Protein AF-T2GEF1-F1 (afdb_monomer)

InterPro domains:
  IPR027379 Cardiolipin synthase N-terminal [PF13396] (30-71)

pLDDT: mean 77.7, std 12.55, range [48.62, 94.12]

Foldseek 3Di:
DDDPVVVVLVPDDPVVNVVVVCLVVVLVVLLVVQVVVLVPDDDPDPVVSVVSSVCSNCVSVVVCVVCCVPVVVVDDDPPPPVPDVDPDVPDPDDD

Solvent-accessible surface area (backbone atoms only — not comparable to full-atom values): 5968 Å² total; per-residue (Å²): 133,92,55,68,68,61,54,57,54,70,72,47,58,69,72,57,48,50,51,52,51,48,65,54,46,53,44,51,51,42,35,50,51,27,52,52,50,58,68,76,48,88,62,99,42,75,65,58,46,51,51,52,41,47,49,33,57,47,53,58,57,58,66,52,50,61,49,54,68,56,46,63,76,68,62,73,77,82,70,95,72,78,71,69,96,74,82,68,92,81,82,84,84,84,136

Secondary structure (DSSP, 8-state):
---HHHHHHHTS-HHHHHHHHHHHHHHHHHHHHHHHHHHHS--SSHHHHHHHHHHHHHHHHHTHHHHHHHHTTT-----S----TT--S-SSS--

Nearest PDB structures (foldseek):
  8b6f-assembly1_AU  TM=5.758E-01  e=6.435E+00  Tetrahymena thermophila SB210

Radius of gyration: 24.83 Å; Cα contacts (8 Å, |Δi|>4): 22; chains: 1; bounding box: 21×43×91 Å

Structure (mmCIF, N/CA/C/O backbone):
data_AF-T2GEF1-F1
#
_entry.id   AF-T2GEF1-F1
#
loop_
_atom_site.group_PDB
_atom_site.id
_atom_site.type_symbol
_atom_site.label_atom_id
_atom_site.label_alt_id
_atom_site.label_comp_id
_atom_site.label_asym_id
_atom_site.label_entity_id
_atom_site.label_seq_id
_atom_site.pdbx_PDB_ins_code
_atom_site.Cartn_x
_atom_site.Cartn_y
_atom_site.Cartn_z
_atom_site.occupancy
_atom_site.B_iso_or_equiv
_atom_site.auth_seq_id
_atom_site.auth_comp_id
_atom_site.auth_asym_id
_atom_site.auth_atom_id
_atom_site.pdbx_PDB_model_num
ATOM 1 N N . MET A 1 1 ? -0.873 -20.280 -19.356 1.00 65.25 1 MET A N 1
ATOM 2 C CA . MET A 1 1 ? -2.001 -19.442 -18.885 1.00 65.25 1 MET A CA 1
ATOM 3 C C . MET A 1 1 ? -1.947 -18.113 -19.617 1.00 65.25 1 MET A C 1
ATOM 5 O O . MET A 1 1 ? -0.945 -17.423 -19.494 1.00 65.25 1 MET A O 1
ATOM 9 N N . ASN A 1 2 ? -2.968 -17.781 -20.409 1.00 78.69 2 ASN A N 1
ATOM 10 C CA . ASN A 1 2 ? -3.059 -16.487 -21.086 1.00 78.69 2 ASN A CA 1
ATOM 11 C C . ASN A 1 2 ? -3.807 -15.507 -20.172 1.00 78.69 2 ASN A C 1
ATOM 13 O O . ASN A 1 2 ? -5.031 -15.565 -20.087 1.00 78.69 2 ASN A O 1
ATOM 17 N N . ILE A 1 3 ? -3.072 -14.678 -19.426 1.00 87.69 3 ILE A N 1
ATOM 18 C CA . ILE A 1 3 ? -3.659 -13.665 -18.541 1.00 87.69 3 ILE A CA 1
ATOM 19 C C . ILE A 1 3 ? -3.530 -12.307 -19.248 1.00 87.69 3 ILE A C 1
ATOM 21 O O . ILE A 1 3 ? -2.429 -11.751 -19.281 1.00 87.69 3 ILE A O 1
ATOM 25 N N . PRO A 1 4 ? -4.621 -11.755 -19.809 1.00 88.44 4 PRO A N 1
ATOM 26 C CA . PRO A 1 4 ? -4.572 -10.553 -20.647 1.00 88.44 4 PRO A CA 1
ATOM 27 C C . PRO A 1 4 ? -4.032 -9.323 -19.903 1.00 88.44 4 PRO A C 1
ATOM 29 O O . PRO A 1 4 ? -3.345 -8.492 -20.490 1.00 88.44 4 PRO A O 1
ATOM 32 N N . LEU A 1 5 ? -4.264 -9.241 -18.589 1.00 83.69 5 LEU A N 1
ATOM 33 C CA . LEU A 1 5 ? -3.764 -8.156 -17.743 1.00 83.69 5 LEU A CA 1
ATOM 34 C C . LEU A 1 5 ? -2.226 -8.129 -17.653 1.00 83.69 5 LEU A C 1
ATOM 36 O O . LEU A 1 5 ? -1.626 -7.057 -17.663 1.00 83.69 5 LEU A O 1
ATOM 40 N N . LEU A 1 6 ? -1.583 -9.303 -17.595 1.00 84.62 6 LEU A N 1
ATOM 41 C CA . LEU A 1 6 ? -0.120 -9.404 -17.533 1.00 84.62 6 LEU A CA 1
ATOM 42 C C . LEU A 1 6 ? 0.520 -9.011 -18.864 1.00 84.62 6 LEU A C 1
ATOM 44 O O . LEU A 1 6 ? 1.557 -8.355 -18.875 1.00 84.62 6 LEU A O 1
ATOM 48 N N . GLN A 1 7 ? -0.124 -9.374 -19.976 1.00 85.94 7 GLN A N 1
ATOM 49 C CA . GLN A 1 7 ? 0.322 -8.987 -21.314 1.00 85.94 7 GLN A CA 1
ATOM 50 C C . GLN A 1 7 ? 0.250 -7.470 -21.486 1.00 85.94 7 GLN A C 1
ATOM 52 O O . GLN A 1 7 ? 1.236 -6.853 -21.871 1.00 85.94 7 GLN A O 1
ATOM 57 N N . TRP A 1 8 ? -0.875 -6.853 -21.110 1.00 85.12 8 TRP A N 1
ATOM 58 C CA . TRP A 1 8 ? -1.010 -5.397 -21.127 1.00 85.12 8 TRP A CA 1
ATOM 59 C C . TRP A 1 8 ? 0.052 -4.707 -20.260 1.00 85.12 8 TRP A C 1
ATOM 61 O O . TRP A 1 8 ? 0.699 -3.770 -20.721 1.00 85.12 8 TRP A O 1
ATOM 71 N N . PHE A 1 9 ? 0.309 -5.200 -19.046 1.00 84.12 9 PHE A N 1
ATOM 72 C CA . PHE A 1 9 ? 1.348 -4.629 -18.186 1.00 84.12 9 PHE A CA 1
ATOM 73 C C . PHE A 1 9 ? 2.748 -4.722 -18.811 1.00 84.12 9 PHE A C 1
ATOM 75 O O . PHE A 1 9 ? 3.500 -3.750 -18.774 1.00 84.12 9 PHE A O 1
ATOM 82 N N . ALA A 1 10 ? 3.073 -5.850 -19.450 1.00 86.69 10 ALA A N 1
ATOM 83 C CA . ALA A 1 10 ? 4.346 -6.046 -20.141 1.00 86.69 10 ALA A CA 1
ATOM 84 C C . ALA A 1 10 ? 4.538 -5.100 -21.342 1.00 86.69 10 ALA A C 1
ATOM 86 O O . ALA A 1 10 ? 5.676 -4.831 -21.719 1.00 86.69 10 ALA A O 1
ATOM 87 N N . THR A 1 11 ? 3.456 -4.558 -21.919 1.00 90.75 11 THR A N 1
ATOM 88 C CA . THR A 1 11 ? 3.548 -3.539 -22.983 1.00 90.75 11 THR A CA 1
ATOM 89 C C . THR A 1 11 ? 3.866 -2.131 -22.473 1.00 90.75 11 THR A C 1
ATOM 91 O O . THR A 1 11 ? 4.209 -1.256 -23.268 1.00 90.75 11 THR A O 1
ATOM 94 N N . LEU A 1 12 ? 3.752 -1.875 -21.165 1.00 89.31 12 LEU A N 1
ATOM 95 C CA . LEU A 1 12 ? 4.028 -0.555 -20.603 1.00 89.31 12 LEU A CA 1
ATOM 96 C C . LEU A 1 12 ? 5.540 -0.281 -20.562 1.00 89.31 12 LEU A C 1
ATOM 98 O O . LEU A 1 12 ? 6.306 -1.188 -20.240 1.00 89.31 12 LEU A O 1
ATOM 102 N N . PRO A 1 13 ? 5.977 0.970 -20.793 1.00 94.12 13 PRO A N 1
ATOM 103 C CA . PRO A 1 13 ? 7.356 1.383 -20.556 1.00 94.12 13 PRO A CA 1
ATOM 104 C C . PRO A 1 13 ? 7.849 1.027 -19.137 1.00 94.12 13 PRO A C 1
ATOM 106 O O . PRO A 1 13 ? 7.059 1.142 -18.186 1.00 94.12 13 PRO A O 1
ATOM 109 N N . PRO A 1 14 ? 9.127 0.636 -18.958 1.00 91.12 14 PRO A N 1
ATOM 110 C CA . PRO A 1 14 ? 9.658 0.184 -17.667 1.00 91.12 14 PRO A CA 1
ATOM 111 C C . PRO A 1 14 ? 9.455 1.188 -16.526 1.00 91.12 14 PRO A C 1
ATOM 113 O O . PRO A 1 14 ? 9.170 0.802 -15.392 1.00 91.12 14 PRO A O 1
ATOM 116 N N . GLU A 1 15 ? 9.529 2.488 -16.815 1.00 91.19 15 GLU A N 1
ATOM 117 C CA . GLU A 1 15 ? 9.308 3.538 -15.824 1.00 91.19 15 GLU A CA 1
ATOM 118 C C . GLU A 1 15 ? 7.875 3.535 -15.274 1.00 91.19 15 GLU A C 1
ATOM 120 O O . GLU A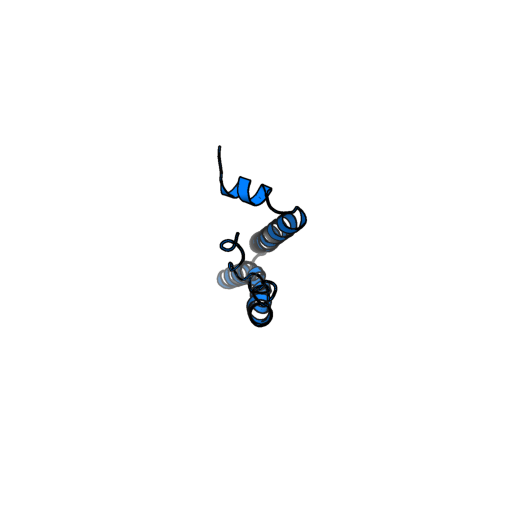 1 15 ? 7.660 3.742 -14.079 1.00 91.19 15 GLU A O 1
ATOM 125 N N . LYS A 1 16 ? 6.881 3.229 -16.118 1.00 86.62 16 LYS A N 1
ATOM 126 C CA . LYS A 1 16 ? 5.475 3.151 -15.697 1.00 86.62 16 LYS A CA 1
ATOM 127 C C . LYS A 1 16 ? 5.220 1.890 -14.888 1.00 86.62 16 LYS A C 1
ATOM 129 O O . LYS A 1 16 ? 4.496 1.942 -13.897 1.00 86.62 16 LYS A O 1
ATOM 134 N N . GLN A 1 17 ? 5.846 0.779 -15.270 1.00 90.50 17 GLN A N 1
ATOM 135 C 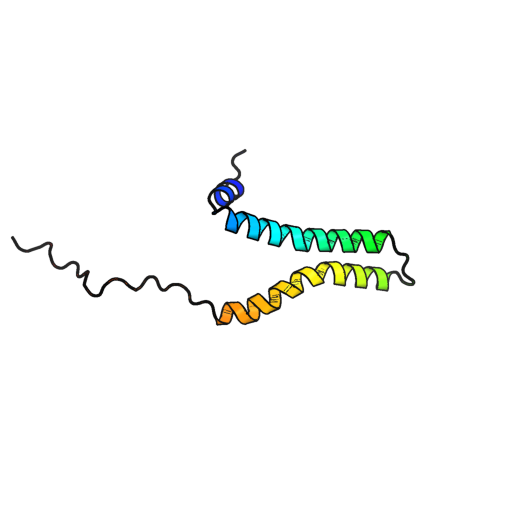CA . GLN A 1 17 ? 5.778 -0.465 -14.505 1.00 90.50 17 GLN A CA 1
ATOM 136 C C . GLN A 1 17 ? 6.301 -0.261 -13.080 1.00 90.50 17 GLN A C 1
ATOM 138 O O . GLN A 1 17 ? 5.639 -0.668 -12.125 1.00 90.50 17 GLN A O 1
ATOM 143 N N . LEU A 1 18 ? 7.437 0.432 -12.931 1.00 91.81 18 LEU A N 1
ATOM 144 C CA . LEU A 1 18 ? 8.007 0.757 -11.626 1.00 91.81 18 LEU A CA 1
ATOM 145 C C . LEU A 1 18 ? 7.076 1.648 -10.799 1.00 91.81 18 LEU A C 1
ATOM 147 O O . LEU A 1 18 ? 6.888 1.387 -9.614 1.00 91.81 18 LEU A O 1
ATOM 151 N N . LEU A 1 19 ? 6.459 2.664 -11.410 1.00 89.62 19 LEU A N 1
ATOM 152 C CA . LEU A 1 19 ? 5.497 3.529 -10.720 1.00 89.62 19 LEU A CA 1
ATOM 153 C C . LEU A 1 19 ? 4.287 2.746 -10.203 1.00 89.62 19 LEU A C 1
ATOM 155 O O . LEU A 1 19 ? 3.893 2.928 -9.052 1.00 89.62 19 LEU A O 1
ATOM 159 N N . TYR A 1 20 ? 3.719 1.849 -11.011 1.00 88.56 20 TYR A N 1
ATOM 160 C CA . TYR A 1 20 ? 2.612 1.000 -10.569 1.00 88.56 20 TYR A CA 1
ATOM 161 C C . TYR A 1 20 ? 3.046 0.010 -9.487 1.00 88.56 20 TYR A C 1
ATOM 163 O O . TYR A 1 20 ? 2.352 -0.139 -8.482 1.00 88.56 20 TYR A O 1
ATOM 171 N N . ALA A 1 21 ? 4.210 -0.624 -9.646 1.00 89.38 21 ALA A N 1
ATOM 172 C CA . ALA A 1 21 ? 4.760 -1.533 -8.648 1.00 89.38 21 ALA A CA 1
ATOM 173 C C . ALA A 1 21 ? 4.991 -0.816 -7.312 1.00 89.38 21 ALA A C 1
ATOM 175 O O . ALA A 1 21 ? 4.554 -1.306 -6.275 1.00 89.38 21 ALA A O 1
ATOM 176 N N . ALA A 1 22 ? 5.601 0.370 -7.324 1.00 87.94 22 ALA A N 1
ATOM 177 C CA . ALA A 1 22 ? 5.806 1.183 -6.130 1.00 87.94 22 ALA A CA 1
ATOM 178 C C . ALA A 1 22 ? 4.472 1.639 -5.518 1.00 87.94 22 ALA A C 1
ATOM 180 O O . ALA A 1 22 ? 4.276 1.509 -4.311 1.00 87.94 22 ALA A O 1
ATOM 181 N N . GLY A 1 23 ? 3.534 2.102 -6.350 1.00 87.06 23 GLY A N 1
ATOM 182 C CA . GLY A 1 23 ? 2.207 2.550 -5.926 1.00 87.06 23 GLY A CA 1
ATOM 183 C C . GLY A 1 23 ? 1.360 1.451 -5.283 1.00 87.06 23 GLY A C 1
ATOM 184 O O . GLY A 1 23 ? 0.563 1.745 -4.401 1.00 87.06 23 GLY A O 1
ATOM 185 N N . LEU A 1 24 ? 1.559 0.189 -5.671 1.00 86.44 24 LEU A N 1
ATOM 186 C CA . LEU A 1 24 ? 0.914 -0.970 -5.047 1.00 86.44 24 LEU A CA 1
ATOM 187 C C . LEU A 1 24 ? 1.688 -1.481 -3.827 1.00 86.44 24 LEU A C 1
ATOM 189 O O . LEU A 1 24 ? 1.090 -1.865 -2.825 1.00 86.44 24 LEU A O 1
ATOM 193 N N . THR A 1 25 ? 3.019 -1.475 -3.888 1.00 87.75 25 THR A N 1
ATOM 194 C CA . THR A 1 25 ? 3.875 -2.072 -2.853 1.00 87.75 25 THR A CA 1
ATOM 195 C C . THR A 1 25 ? 3.953 -1.204 -1.599 1.00 87.75 25 THR A C 1
ATOM 197 O O . THR A 1 25 ? 3.923 -1.735 -0.493 1.00 87.75 25 THR A O 1
ATOM 200 N N . LEU A 1 26 ? 4.003 0.125 -1.738 1.00 86.56 26 LEU A N 1
ATOM 201 C CA . LEU A 1 26 ? 4.046 1.060 -0.607 1.00 86.56 26 LEU A CA 1
ATOM 202 C C . LEU A 1 26 ? 2.841 0.935 0.347 1.00 86.56 26 LEU A C 1
ATOM 204 O O . LEU A 1 26 ? 3.066 0.743 1.545 1.00 86.56 26 LEU A O 1
ATOM 208 N N . PRO A 1 27 ? 1.578 0.996 -0.120 1.00 85.25 27 PRO A N 1
ATOM 209 C CA . PRO A 1 27 ? 0.432 0.810 0.766 1.00 85.25 27 PRO A CA 1
ATOM 210 C C . PRO A 1 27 ? 0.363 -0.614 1.324 1.00 85.25 27 PRO A C 1
ATOM 212 O O . PRO A 1 27 ? -0.006 -0.797 2.482 1.00 85.25 27 PRO A O 1
ATOM 215 N N . LEU A 1 28 ? 0.783 -1.620 0.552 1.00 87.69 28 LEU A N 1
ATOM 216 C CA . LEU A 1 28 ? 0.838 -3.005 1.019 1.00 87.69 28 LEU A CA 1
ATOM 217 C C . LEU A 1 28 ? 1.836 -3.181 2.178 1.00 87.69 28 LEU A C 1
ATOM 219 O O . LEU A 1 28 ? 1.508 -3.809 3.184 1.00 87.69 28 LEU A O 1
ATOM 223 N N . LEU A 1 29 ? 3.026 -2.581 2.071 1.00 89.56 29 LEU A N 1
ATOM 224 C CA . LEU A 1 29 ? 4.034 -2.544 3.135 1.00 89.56 29 LEU A CA 1
ATOM 225 C C . LEU A 1 29 ? 3.518 -1.819 4.378 1.00 89.56 29 LEU A C 1
ATOM 227 O O . LEU A 1 29 ? 3.688 -2.321 5.487 1.00 89.56 29 LEU A O 1
ATOM 231 N N . ALA A 1 30 ? 2.868 -0.668 4.209 1.00 86.88 30 ALA A N 1
ATOM 232 C CA . ALA A 1 30 ? 2.298 0.078 5.327 1.00 86.88 30 ALA A CA 1
ATOM 233 C C . ALA A 1 30 ? 1.220 -0.735 6.070 1.00 86.88 30 ALA A C 1
ATOM 235 O O . ALA A 1 30 ? 1.262 -0.821 7.299 1.00 86.88 30 ALA A O 1
ATOM 236 N N . ASN A 1 31 ? 0.336 -1.421 5.335 1.00 88.25 31 ASN A N 1
ATOM 237 C CA . ASN A 1 31 ? -0.657 -2.333 5.907 1.00 88.25 31 ASN A CA 1
ATOM 238 C C . ASN A 1 31 ? 0.007 -3.466 6.702 1.00 88.25 31 ASN A C 1
ATOM 240 O O . ASN A 1 31 ? -0.399 -3.771 7.824 1.00 88.25 31 ASN A O 1
ATOM 244 N N . PHE A 1 32 ? 1.058 -4.074 6.148 1.00 89.81 32 PHE A N 1
ATOM 245 C CA . PHE A 1 32 ? 1.794 -5.140 6.823 1.00 89.81 32 PHE A CA 1
ATOM 246 C C . PHE A 1 32 ? 2.470 -4.655 8.113 1.00 89.81 32 PHE A C 1
ATOM 248 O O . PHE A 1 32 ? 2.356 -5.305 9.153 1.00 89.81 32 PHE A O 1
ATOM 255 N N . LEU A 1 33 ? 3.127 -3.492 8.078 1.00 88.81 33 LEU A N 1
ATOM 256 C CA . LEU A 1 33 ? 3.759 -2.892 9.255 1.00 88.81 33 LEU A CA 1
ATOM 257 C C . LEU A 1 33 ? 2.737 -2.556 10.346 1.00 88.81 33 LEU A C 1
ATOM 259 O O . LEU A 1 33 ? 3.022 -2.770 11.525 1.00 88.81 33 LEU A O 1
ATOM 263 N N . ALA A 1 34 ? 1.545 -2.086 9.971 1.00 85.75 34 ALA A N 1
ATOM 264 C CA . ALA A 1 34 ? 0.459 -1.823 10.910 1.00 85.75 34 ALA A CA 1
ATOM 265 C C . ALA A 1 34 ?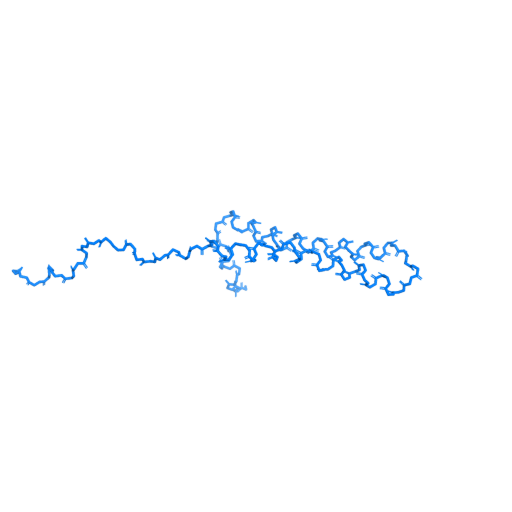 0.001 -3.104 11.626 1.00 85.75 34 ALA A C 1
ATOM 267 O O . ALA A 1 34 ? -0.126 -3.120 12.850 1.00 85.75 34 ALA A O 1
ATOM 268 N N . ILE A 1 35 ? -0.173 -4.205 10.887 1.00 86.44 35 ILE A N 1
ATOM 269 C CA . ILE A 1 35 ? -0.538 -5.509 11.462 1.00 86.44 35 ILE A CA 1
ATOM 270 C C . ILE A 1 35 ? 0.579 -6.038 12.366 1.00 86.44 35 ILE A C 1
ATOM 272 O O . ILE A 1 35 ? 0.315 -6.468 13.489 1.00 86.44 35 ILE A O 1
ATOM 276 N N . TRP A 1 36 ? 1.832 -5.974 11.911 1.00 88.69 36 TRP A N 1
ATOM 277 C CA . TRP A 1 36 ? 2.995 -6.379 12.700 1.00 88.69 36 TRP A CA 1
ATOM 278 C C . TRP A 1 36 ? 3.089 -5.609 14.020 1.00 88.69 36 TRP A C 1
ATOM 280 O O . TRP A 1 36 ? 3.283 -6.196 15.087 1.00 88.69 36 TRP A O 1
ATOM 290 N N . HIS A 1 37 ? 2.914 -4.290 13.962 1.00 87.25 37 HIS A N 1
ATOM 291 C CA . HIS A 1 37 ? 2.908 -3.418 15.131 1.00 87.25 37 HIS A CA 1
ATOM 292 C C . HIS A 1 37 ? 1.769 -3.768 16.089 1.00 87.25 37 HIS A C 1
ATOM 294 O O . HIS A 1 37 ? 2.012 -3.945 17.286 1.00 87.25 37 HIS A O 1
ATOM 300 N N . ALA A 1 38 ? 0.562 -3.977 15.558 1.00 86.12 38 ALA A N 1
ATOM 301 C CA . ALA A 1 38 ? -0.594 -4.393 16.338 1.00 86.12 38 ALA A CA 1
ATOM 302 C C . ALA A 1 38 ? -0.405 -5.774 16.990 1.00 86.12 38 ALA A C 1
ATOM 304 O O . ALA A 1 38 ? -0.954 -6.034 18.061 1.00 86.12 38 ALA A O 1
ATOM 305 N N . TYR A 1 39 ? 0.364 -6.668 16.364 1.00 83.88 39 TYR A N 1
ATOM 306 C CA . TYR A 1 39 ? 0.692 -7.981 16.915 1.00 83.88 39 TYR A CA 1
ATOM 307 C C . TYR A 1 39 ? 1.751 -7.904 18.023 1.00 83.88 39 TYR A C 1
ATOM 309 O O . TYR A 1 39 ? 1.625 -8.572 19.046 1.00 83.88 39 TYR A O 1
ATOM 317 N N . LYS A 1 40 ? 2.789 -7.079 17.843 1.00 86.88 40 LYS A N 1
ATOM 318 C CA . LYS A 1 40 ? 3.902 -6.941 18.797 1.00 86.88 40 LYS A CA 1
ATOM 319 C C . LYS A 1 40 ? 3.561 -6.112 20.034 1.00 86.88 40 LYS A C 1
ATOM 321 O O . LYS A 1 40 ? 4.221 -6.281 21.057 1.00 86.88 40 LYS A O 1
ATOM 326 N N . ARG A 1 41 ? 2.591 -5.198 19.953 1.00 84.31 41 ARG A N 1
ATOM 327 C CA . ARG A 1 41 ? 2.203 -4.335 21.075 1.00 84.31 41 ARG A CA 1
ATOM 328 C C . ARG A 1 41 ? 0.959 -4.848 21.786 1.00 84.31 41 ARG A C 1
ATOM 330 O O . ARG A 1 41 ? -0.011 -5.279 21.164 1.00 84.31 41 ARG A O 1
ATOM 337 N N . GLN A 1 42 ? 0.991 -4.742 23.110 1.00 82.25 42 GLN A N 1
ATOM 338 C CA . GLN A 1 42 ? -0.211 -4.829 23.923 1.00 82.25 42 GLN A CA 1
ATOM 339 C C . GLN A 1 42 ? -0.843 -3.443 24.006 1.00 82.25 42 GLN A C 1
ATOM 341 O O . GLN A 1 42 ? -0.139 -2.442 24.137 1.00 82.25 42 GLN A O 1
ATOM 346 N N . PHE A 1 43 ? -2.162 -3.399 23.883 1.00 85.50 43 PHE A N 1
ATOM 347 C CA . PHE A 1 43 ? -2.948 -2.177 23.996 1.00 85.50 43 PHE A CA 1
ATOM 348 C C . PHE A 1 43 ? -3.782 -2.275 25.264 1.00 85.50 43 PHE A C 1
ATOM 350 O O . PHE A 1 43 ? -4.225 -3.367 25.622 1.00 85.50 43 PHE A O 1
ATOM 357 N N . ASN A 1 44 ? -4.015 -1.140 25.918 1.00 83.19 44 ASN A N 1
ATOM 358 C CA . ASN A 1 44 ? -4.806 -1.104 27.146 1.00 83.19 44 ASN A CA 1
ATOM 359 C C . ASN A 1 44 ? -6.281 -1.438 26.891 1.00 83.19 44 ASN A C 1
ATOM 361 O O . ASN A 1 44 ? -6.955 -1.940 27.787 1.00 83.19 44 ASN A O 1
ATOM 365 N N . SER A 1 45 ?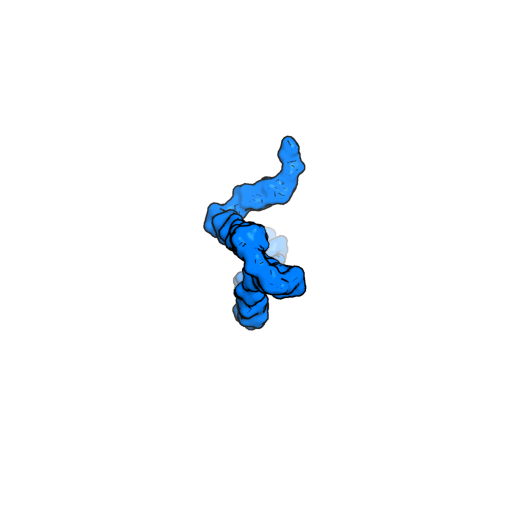 -6.783 -1.194 25.675 1.00 90.12 45 SER A N 1
ATOM 366 C CA . SER A 1 45 ? -8.125 -1.611 25.269 1.00 90.12 45 SER A CA 1
ATOM 367 C C . SER A 1 45 ? -8.147 -2.272 23.883 1.00 90.12 45 SER A C 1
ATOM 369 O O . SER A 1 45 ? -7.363 -1.902 23.000 1.00 90.12 45 SER A O 1
ATOM 371 N N . PRO A 1 46 ? -9.083 -3.211 23.637 1.00 87.50 46 PRO A N 1
ATOM 372 C CA . PRO A 1 46 ? -9.294 -3.782 22.306 1.00 87.50 46 PRO A CA 1
ATOM 373 C C . PRO A 1 46 ? -9.663 -2.730 21.252 1.00 87.50 46 PRO A C 1
ATOM 375 O O . PRO A 1 46 ? -9.237 -2.834 20.104 1.00 87.50 46 PRO A O 1
ATOM 378 N N . LEU A 1 47 ? -10.420 -1.698 21.641 1.00 88.62 47 LEU A N 1
ATOM 379 C CA . LEU A 1 47 ? -10.849 -0.627 20.740 1.00 88.62 47 LEU A CA 1
ATOM 380 C C . LEU A 1 47 ? -9.661 0.194 20.230 1.00 88.62 47 LEU A C 1
ATOM 382 O O . LEU A 1 47 ? -9.577 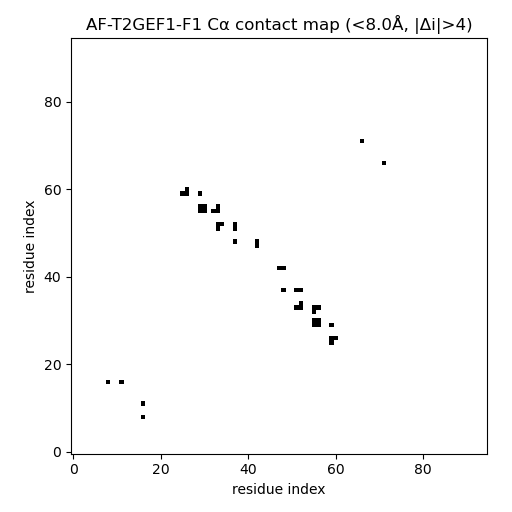0.496 19.042 1.00 88.62 47 LEU A O 1
ATOM 386 N N . GLU A 1 48 ? -8.716 0.511 21.112 1.00 87.44 48 GLU A N 1
ATOM 387 C CA . GLU A 1 48 ? -7.506 1.255 20.763 1.00 87.44 48 GLU A CA 1
ATOM 388 C C . GLU A 1 48 ? -6.668 0.502 19.721 1.00 87.44 48 GLU A C 1
ATOM 390 O O . GLU A 1 48 ? -6.214 1.089 18.738 1.00 87.44 48 GLU A O 1
ATOM 395 N N . LYS A 1 49 ? -6.543 -0.821 19.867 1.00 86.12 49 LYS A N 1
ATOM 396 C CA . LYS A 1 49 ? -5.865 -1.677 18.885 1.00 86.12 49 LYS A CA 1
ATOM 397 C C . LYS A 1 49 ? -6.526 -1.614 17.505 1.00 86.12 49 LYS A C 1
ATOM 399 O O . LYS A 1 49 ? -5.827 -1.530 16.496 1.00 86.12 49 LYS A O 1
ATOM 404 N N . VAL A 1 50 ? -7.859 -1.648 17.457 1.00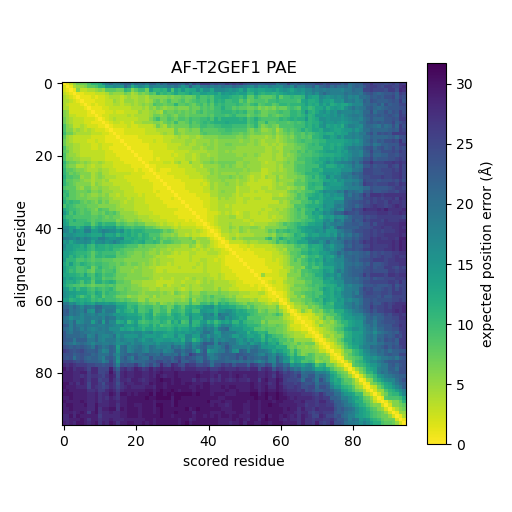 88.44 50 VAL A N 1
ATOM 405 C CA . VAL A 1 50 ? -8.630 -1.561 16.205 1.00 88.44 50 VAL A CA 1
ATOM 406 C C . VAL A 1 50 ? -8.480 -0.184 15.560 1.00 88.44 50 VAL A C 1
ATOM 408 O O . VAL A 1 50 ? -8.294 -0.107 14.348 1.00 88.44 50 VAL A O 1
ATOM 411 N N . LEU A 1 51 ? -8.490 0.895 16.348 1.00 89.50 51 LEU A N 1
ATOM 412 C CA . LEU A 1 51 ? -8.261 2.252 15.846 1.00 89.50 51 LEU A CA 1
ATOM 413 C C . LEU A 1 51 ? -6.872 2.394 15.220 1.00 89.50 51 LEU A C 1
ATOM 415 O O . LEU A 1 51 ? -6.763 2.898 14.106 1.00 89.50 51 LEU A O 1
ATOM 419 N N . TRP A 1 52 ? -5.821 1.898 15.877 1.00 84.50 52 TRP A N 1
ATOM 420 C CA . TRP A 1 52 ? -4.461 1.945 15.330 1.00 84.50 52 TRP A CA 1
ATOM 421 C C . TRP A 1 52 ? -4.288 1.090 14.074 1.00 84.50 52 TRP A C 1
ATOM 423 O O . TRP A 1 52 ? -3.612 1.515 13.136 1.00 84.50 52 TRP A O 1
ATOM 433 N N . LEU A 1 53 ? -4.936 -0.076 14.019 1.00 87.94 53 LEU A N 1
ATOM 434 C CA . LEU A 1 53 ? -5.015 -0.879 12.798 1.00 87.94 53 LEU A CA 1
ATOM 435 C C . LEU A 1 53 ? -5.718 -0.118 11.673 1.00 87.94 53 LEU A C 1
ATOM 437 O O . LEU A 1 53 ? -5.195 -0.068 10.565 1.00 87.94 53 LEU A O 1
ATOM 441 N N . GLY A 1 54 ? -6.862 0.506 11.962 1.00 86.19 54 GLY A N 1
ATOM 442 C CA . GLY A 1 54 ? -7.616 1.309 11.002 1.00 86.19 54 GLY A CA 1
ATOM 443 C C . GLY A 1 54 ? -6.796 2.482 10.472 1.00 86.19 54 GLY A C 1
ATOM 444 O O . GLY A 1 54 ? -6.680 2.648 9.261 1.00 86.19 54 GLY A O 1
ATOM 445 N N . VAL A 1 55 ? -6.148 3.246 11.355 1.00 86.56 55 VAL A N 1
ATOM 446 C CA . VAL A 1 55 ? -5.235 4.328 10.959 1.00 86.56 55 VAL A CA 1
ATOM 447 C C . VAL A 1 55 ? -4.129 3.785 10.057 1.00 86.56 55 VAL A C 1
ATOM 449 O O . VAL A 1 55 ? -3.924 4.327 8.977 1.00 86.56 55 VAL A O 1
ATOM 452 N N . GLY A 1 56 ? -3.469 2.687 10.432 1.00 84.19 56 GLY A N 1
ATOM 453 C CA . GLY A 1 56 ? -2.425 2.071 9.609 1.00 84.19 56 GLY A CA 1
ATOM 454 C C . GLY A 1 56 ? -2.909 1.583 8.238 1.00 84.19 56 GLY A C 1
ATOM 455 O O . GLY A 1 56 ? -2.143 1.636 7.280 1.00 84.19 56 GLY A O 1
ATOM 456 N N . LEU A 1 57 ? -4.178 1.172 8.133 1.00 84.06 57 LEU A N 1
ATOM 457 C CA . LEU A 1 57 ? -4.805 0.730 6.886 1.00 84.06 57 LEU A CA 1
ATOM 458 C C . LEU A 1 57 ? -5.228 1.883 5.971 1.00 84.06 57 LEU A C 1
ATOM 460 O O . LEU A 1 57 ? -5.124 1.768 4.754 1.00 84.06 57 LEU A O 1
ATOM 464 N N . PHE A 1 58 ? -5.733 2.982 6.537 1.00 83.44 58 PHE A N 1
ATOM 465 C CA . PHE A 1 58 ? -6.299 4.100 5.773 1.00 83.44 58 PHE A CA 1
ATOM 466 C C . PHE A 1 58 ? -5.290 5.214 5.474 1.00 83.44 58 PHE A C 1
ATOM 468 O O . PHE A 1 58 ? -5.420 5.903 4.461 1.00 83.44 58 PHE A O 1
ATOM 475 N N . LEU A 1 59 ? -4.252 5.370 6.298 1.00 82.69 59 LEU A N 1
ATOM 476 C CA . LEU A 1 59 ? -3.197 6.366 6.098 1.00 82.69 59 LEU A CA 1
ATOM 477 C C . LEU A 1 59 ? -2.507 6.288 4.719 1.00 82.69 59 LEU A C 1
ATOM 479 O O . LEU A 1 59 ? -2.290 7.345 4.125 1.00 82.69 59 LEU A O 1
ATOM 483 N N . PRO A 1 60 ? -2.221 5.101 4.145 1.00 76.69 60 PRO A N 1
ATOM 484 C CA . PRO A 1 60 ? -1.617 5.002 2.816 1.00 76.69 60 PRO A CA 1
ATOM 485 C C . PRO A 1 60 ? -2.513 5.554 1.700 1.00 76.69 60 PRO A C 1
ATOM 487 O O . PRO A 1 60 ? -2.014 6.072 0.703 1.00 76.69 60 PRO A O 1
ATOM 490 N N . PHE A 1 61 ? -3.835 5.488 1.873 1.00 74.81 61 PHE A N 1
ATOM 491 C CA . PHE A 1 61 ? -4.805 6.001 0.903 1.00 74.81 61 PHE A CA 1
ATOM 492 C C . PHE A 1 61 ? -5.018 7.5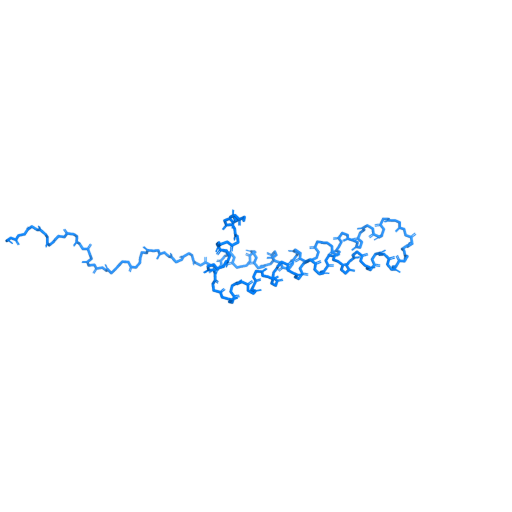17 1.033 1.00 74.81 61 PHE A C 1
ATOM 494 O O . PHE A 1 61 ? -5.314 8.185 0.041 1.00 74.81 61 PHE A O 1
ATOM 501 N N . LEU A 1 62 ? -4.792 8.088 2.223 1.00 75.31 62 LEU A N 1
ATOM 502 C CA . LEU A 1 62 ? -4.885 9.534 2.460 1.00 75.31 62 LEU A CA 1
ATOM 503 C C . LEU A 1 62 ? -3.830 10.343 1.689 1.00 75.31 62 LEU A C 1
ATOM 505 O O . LEU A 1 62 ? -4.075 11.506 1.392 1.00 75.31 62 LEU A O 1
ATOM 509 N N . GLY A 1 63 ? -2.695 9.751 1.304 1.00 68.19 63 GLY A N 1
ATOM 510 C CA . GLY A 1 63 ? -1.664 10.436 0.511 1.00 68.19 63 GLY A CA 1
ATOM 511 C C . GLY A 1 63 ? -2.039 10.676 -0.959 1.00 68.19 63 GLY A C 1
ATOM 512 O O . GLY A 1 63 ? -1.590 11.652 -1.558 1.00 68.19 63 GLY A O 1
ATOM 513 N N . GLY A 1 64 ? -2.890 9.826 -1.546 1.00 65.81 64 GLY A N 1
ATOM 514 C CA . GLY A 1 64 ? -3.343 9.967 -2.939 1.00 65.81 64 GLY A CA 1
ATOM 515 C C . GLY A 1 64 ? -4.493 10.965 -3.118 1.00 65.81 64 GLY A C 1
ATOM 516 O O . GLY A 1 64 ? -4.635 11.569 -4.183 1.00 65.81 64 GLY A O 1
ATOM 517 N N . LEU A 1 65 ? -5.287 11.181 -2.065 1.00 69.31 65 LEU A N 1
ATOM 518 C CA . LEU A 1 65 ? -6.442 12.085 -2.054 1.00 69.31 65 LEU A CA 1
ATOM 519 C C . LEU A 1 65 ? -6.083 13.547 -2.400 1.00 69.31 65 LEU A C 1
ATOM 521 O O . LEU A 1 65 ? -6.739 14.115 -3.273 1.00 69.31 65 LEU A O 1
ATOM 525 N N . PRO A 1 66 ? -5.027 14.157 -1.824 1.00 71.69 66 PRO A N 1
ATOM 526 C CA . PRO A 1 66 ? -4.588 15.499 -2.202 1.00 71.69 66 PRO A CA 1
ATOM 527 C C . PRO A 1 66 ? -4.181 15.608 -3.675 1.00 71.69 66 PRO A C 1
ATOM 529 O O . PRO A 1 66 ? -4.494 16.604 -4.327 1.00 71.69 66 PRO A O 1
ATOM 532 N N . TYR A 1 67 ? -3.516 14.585 -4.226 1.00 66.75 67 TYR A N 1
ATOM 533 C CA . TYR A 1 67 ? -3.129 14.575 -5.638 1.00 66.75 67 TYR A CA 1
ATOM 534 C C . TYR A 1 67 ? -4.345 14.456 -6.557 1.00 66.75 67 TYR A C 1
ATOM 536 O O . TYR A 1 67 ? -4.402 15.141 -7.573 1.00 66.75 67 TYR A O 1
ATOM 544 N N . TRP A 1 68 ? -5.341 13.643 -6.198 1.00 66.62 68 TRP A N 1
ATOM 545 C CA . TRP A 1 68 ? -6.583 13.562 -6.964 1.00 66.62 68 TRP A CA 1
ATOM 546 C C . TRP A 1 68 ? -7.339 14.897 -6.949 1.00 66.62 68 TRP A C 1
ATOM 548 O O . TRP A 1 68 ? -7.754 15.375 -8.000 1.00 66.62 68 TRP A O 1
ATOM 558 N N . LEU A 1 69 ? -7.426 15.556 -5.790 1.00 71.44 69 LEU A N 1
ATOM 559 C CA . LEU A 1 69 ? -8.108 16.846 -5.650 1.00 71.44 69 LEU A CA 1
ATOM 560 C C . LEU A 1 69 ? -7.403 17.989 -6.408 1.00 71.44 69 LEU A C 1
ATOM 562 O O . LEU A 1 69 ? -8.073 18.807 -7.032 1.00 71.44 69 LEU A O 1
ATOM 566 N N . ILE A 1 70 ? -6.066 18.048 -6.394 1.00 70.94 70 ILE A N 1
ATOM 567 C CA . ILE A 1 70 ? -5.296 19.154 -6.999 1.00 70.94 70 ILE A CA 1
ATOM 568 C C . ILE A 1 70 ? -4.893 18.856 -8.453 1.00 70.94 70 ILE A C 1
ATOM 570 O O . ILE A 1 70 ? -4.930 19.733 -9.318 1.00 70.94 70 ILE A O 1
ATOM 574 N N . GLY A 1 71 ? -4.484 17.622 -8.740 1.00 62.91 71 GLY A N 1
ATOM 575 C CA . GLY A 1 71 ? -3.987 17.187 -10.044 1.00 62.91 71 GLY A CA 1
ATOM 576 C C . GLY A 1 71 ? -5.090 17.054 -11.091 1.00 62.91 71 GLY A C 1
ATOM 577 O O . GLY A 1 71 ? -4.879 17.448 -12.240 1.00 62.91 71 GLY A O 1
ATOM 578 N N . ALA A 1 72 ? -6.287 16.599 -10.697 1.00 63.06 72 ALA A N 1
ATOM 579 C CA . ALA A 1 72 ? -7.430 16.500 -11.610 1.00 63.06 72 ALA A CA 1
ATOM 580 C C . ALA A 1 72 ? -7.884 17.870 -12.141 1.00 63.06 72 ALA A C 1
ATOM 582 O O . ALA A 1 72 ? -8.383 17.960 -13.257 1.00 63.06 72 ALA A O 1
ATOM 583 N N . TRP A 1 73 ? -7.651 18.947 -11.386 1.00 62.81 73 TRP A N 1
ATOM 584 C CA . TRP A 1 73 ? -7.970 20.315 -11.806 1.00 62.81 73 TRP A CA 1
ATOM 585 C C . TRP A 1 73 ? -6.939 20.934 -12.763 1.00 62.81 73 TRP A C 1
ATOM 587 O O . TRP A 1 73 ? -7.229 21.933 -13.417 1.00 62.81 73 TRP A O 1
ATOM 597 N N . ARG A 1 74 ? -5.729 20.367 -12.860 1.00 65.25 74 ARG A N 1
ATOM 598 C CA . ARG A 1 74 ? -4.635 20.898 -13.697 1.00 65.25 74 ARG A CA 1
ATOM 599 C C . ARG A 1 74 ? -4.330 20.058 -14.937 1.00 65.25 74 ARG A C 1
ATOM 601 O O . ARG A 1 74 ? -3.702 20.570 -15.864 1.00 65.25 74 ARG A O 1
ATOM 608 N N . GLY A 1 75 ? -4.746 18.794 -14.966 1.00 63.75 75 GLY A N 1
ATOM 609 C CA . GLY A 1 75 ? -4.556 17.915 -16.116 1.00 63.75 75 GLY A CA 1
ATOM 610 C C . GLY A 1 75 ? -5.421 18.347 -17.298 1.00 63.75 75 GLY A C 1
ATOM 611 O O . GLY A 1 75 ? -6.643 18.263 -17.238 1.00 63.75 75 GLY A O 1
ATOM 612 N N . ARG A 1 76 ? -4.800 18.790 -18.394 1.00 69.81 76 ARG A N 1
ATOM 613 C CA . ARG A 1 76 ? -5.498 18.956 -19.675 1.00 69.81 76 ARG A CA 1
ATOM 614 C C . ARG A 1 76 ? -5.447 17.624 -20.413 1.00 69.81 76 ARG A C 1
ATOM 616 O O . ARG A 1 76 ? -4.361 17.083 -20.611 1.00 69.81 76 ARG A O 1
ATOM 623 N N . VAL A 1 77 ? -6.601 17.106 -20.8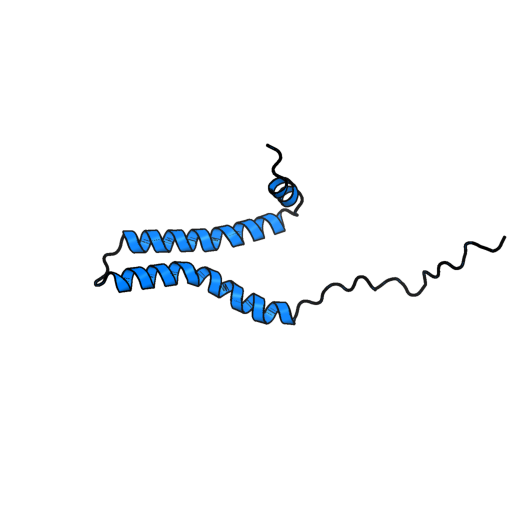30 1.00 67.69 77 VAL A N 1
ATOM 624 C CA . VAL A 1 77 ? -6.643 16.025 -21.823 1.00 67.69 77 VAL A CA 1
ATOM 625 C C . VAL A 1 77 ? -5.967 16.572 -23.084 1.00 67.69 77 VAL A C 1
ATOM 627 O O . VAL A 1 77 ? -6.333 17.671 -23.505 1.00 67.69 77 VAL A O 1
ATOM 630 N N . PRO A 1 78 ? -4.972 15.885 -23.672 1.00 61.38 78 PRO A N 1
ATOM 631 C CA . PRO A 1 78 ? -4.446 16.271 -24.970 1.00 61.38 78 PRO A CA 1
ATOM 632 C C . PRO A 1 78 ? -5.601 16.224 -25.968 1.00 61.38 78 PRO A C 1
ATOM 634 O O . PRO A 1 78 ? -6.046 15.151 -26.371 1.00 61.38 78 PRO A O 1
ATOM 637 N N . THR A 1 79 ? -6.153 17.387 -26.305 1.00 63.47 79 THR A N 1
ATOM 638 C CA . THR A 1 79 ? -7.167 17.492 -27.345 1.00 63.47 79 THR A CA 1
ATOM 639 C C . THR A 1 79 ? -6.521 16.980 -28.625 1.00 63.47 79 THR A C 1
ATOM 641 O O . THR A 1 79 ? -5.562 17.575 -29.113 1.00 63.47 79 THR A O 1
ATOM 644 N N . ALA A 1 80 ? -7.032 15.877 -29.168 1.00 62.06 80 ALA A N 1
ATOM 645 C CA . ALA A 1 80 ? -6.644 15.313 -30.460 1.00 62.06 80 ALA A CA 1
ATOM 646 C C . ALA A 1 80 ? -7.088 16.211 -31.641 1.00 62.06 80 ALA A C 1
ATOM 648 O O . ALA A 1 80 ? -7.646 15.733 -32.620 1.00 62.06 80 ALA A O 1
ATOM 649 N N . ALA A 1 81 ? -6.900 17.527 -31.526 1.00 57.81 81 ALA A N 1
ATOM 650 C CA . ALA A 1 81 ? -7.367 18.532 -32.474 1.00 57.81 81 ALA A CA 1
ATOM 651 C C . ALA A 1 81 ? -6.340 19.660 -32.645 1.00 57.81 81 ALA A C 1
ATOM 653 O O . ALA A 1 81 ? -6.670 20.841 -32.611 1.00 57.81 81 ALA A O 1
ATOM 654 N N . ALA A 1 82 ? -5.080 19.289 -32.844 1.00 56.47 82 ALA A N 1
ATOM 655 C CA . ALA A 1 82 ? -4.177 20.100 -33.651 1.00 56.47 82 ALA A CA 1
ATOM 656 C C . ALA A 1 82 ? -3.947 19.374 -34.983 1.00 56.47 82 ALA A C 1
ATOM 658 O O . ALA A 1 82 ? -2.816 19.098 -35.372 1.00 56.47 82 ALA A O 1
ATOM 659 N N . SER A 1 83 ? -5.039 19.004 -35.662 1.00 55.78 83 SER A N 1
ATOM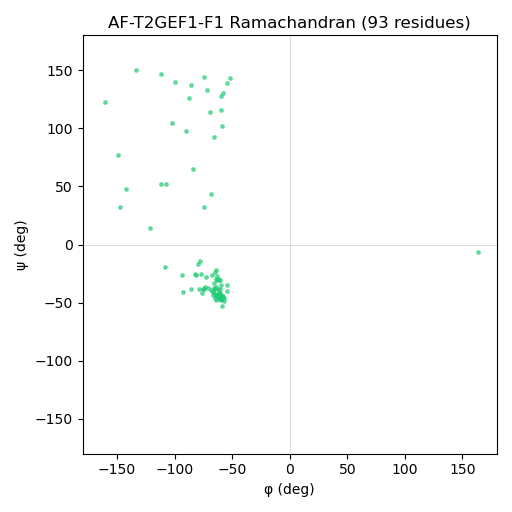 660 C CA . SER A 1 83 ? -4.970 18.755 -37.101 1.00 55.78 83 SER A CA 1
ATOM 661 C C . SER A 1 83 ? -4.460 20.050 -37.747 1.00 55.78 83 SER A C 1
ATOM 663 O O . SER A 1 83 ? -4.985 21.117 -37.410 1.00 55.78 83 SER A O 1
ATOM 665 N N . PRO A 1 84 ? -3.433 20.008 -38.615 1.00 60.44 84 PRO A N 1
ATOM 666 C CA . PRO A 1 84 ? -2.945 21.203 -39.290 1.00 60.44 84 PRO A CA 1
ATOM 667 C C . PRO A 1 84 ? -4.113 21.886 -40.014 1.00 60.44 84 PRO A C 1
ATOM 669 O O . PRO A 1 84 ? -4.931 21.180 -40.614 1.00 60.44 84 PRO A O 1
ATOM 672 N N . PRO A 1 85 ? -4.220 23.225 -39.989 1.00 57.88 85 PRO A N 1
ATOM 673 C CA . PRO A 1 85 ? -5.206 23.929 -40.797 1.00 57.88 85 PRO A CA 1
ATOM 674 C C . PRO A 1 85 ? -4.832 23.715 -42.271 1.00 57.88 85 PRO A C 1
ATOM 676 O O . PRO A 1 85 ? -3.980 24.422 -42.799 1.00 57.88 85 PRO A O 1
ATOM 679 N N . GLY A 1 86 ? -5.385 22.682 -42.914 1.00 59.03 86 GLY A N 1
ATOM 680 C CA . GLY A 1 86 ? -5.065 22.391 -44.314 1.00 59.03 86 GLY A CA 1
ATOM 681 C C . GLY A 1 86 ? -5.416 21.010 -44.869 1.00 59.03 86 GLY A C 1
ATOM 682 O O . GLY A 1 86 ? -5.282 20.823 -46.072 1.00 59.03 86 GLY A O 1
ATOM 683 N N . SER A 1 87 ? -5.884 20.038 -44.079 1.00 58.59 87 SER A N 1
ATOM 684 C CA . SER A 1 87 ? -6.362 18.761 -44.640 1.00 58.59 87 SER A CA 1
ATOM 685 C C . SER A 1 87 ? -7.825 18.862 -45.094 1.00 58.59 87 SER A C 1
ATOM 687 O O . SER A 1 87 ? -8.710 18.228 -44.515 1.00 58.59 87 SER A O 1
ATOM 689 N N . SER A 1 88 ? -8.091 19.688 -46.105 1.00 56.28 88 SER A N 1
ATOM 690 C CA . SER A 1 88 ? -9.330 19.583 -46.882 1.00 56.28 88 SER A CA 1
ATOM 691 C C . SER A 1 88 ? -9.244 18.329 -47.763 1.00 56.28 88 SER A C 1
ATOM 693 O O . SER A 1 88 ? -8.230 18.151 -48.438 1.00 56.28 88 SER A O 1
ATOM 695 N N . PRO A 1 89 ? -10.271 17.463 -47.820 1.00 59.12 89 PRO A N 1
ATOM 696 C CA . PRO A 1 89 ? -10.312 16.318 -48.738 1.00 59.12 89 PRO A CA 1
ATOM 697 C C . PRO A 1 89 ? -10.605 16.725 -50.203 1.00 59.12 89 PRO A C 1
ATOM 699 O O . PRO A 1 89 ? -11.229 15.980 -50.952 1.00 59.12 89 PRO A O 1
ATOM 702 N N . GLU A 1 90 ? -10.159 17.907 -50.633 1.00 55.47 90 GLU A N 1
ATOM 703 C CA . GLU A 1 90 ? -10.562 18.565 -51.884 1.00 55.47 90 GLU A CA 1
ATOM 704 C C . GLU A 1 90 ? -9.405 18.633 -52.898 1.00 55.47 90 GLU A C 1
ATOM 706 O O . GLU A 1 90 ? -9.047 19.691 -53.398 1.00 55.47 90 GLU A O 1
ATOM 711 N N . ALA A 1 91 ? -8.767 17.492 -53.174 1.00 55.12 91 ALA A N 1
ATOM 712 C CA . ALA A 1 91 ? -7.778 17.370 -54.255 1.00 55.12 91 ALA A CA 1
ATOM 713 C C . ALA A 1 91 ? -7.786 15.972 -54.904 1.00 55.12 91 ALA A C 1
ATOM 715 O O . ALA A 1 91 ? -6.748 15.450 -55.299 1.00 55.12 91 ALA A O 1
ATOM 716 N N . THR A 1 92 ? -8.953 15.322 -54.969 1.00 55.94 92 THR A N 1
ATOM 717 C CA . THR A 1 92 ? -9.113 13.994 -55.605 1.00 55.94 92 THR A CA 1
ATOM 718 C C . THR A 1 92 ? -10.134 13.994 -56.745 1.00 55.94 92 THR A C 1
ATOM 720 O O . THR A 1 92 ? -10.544 12.938 -57.199 1.00 55.94 92 THR A O 1
ATOM 723 N N . ASN A 1 93 ? -10.548 15.155 -57.251 1.00 54.31 93 ASN A N 1
ATOM 724 C CA . ASN A 1 93 ? -11.345 15.216 -58.477 1.00 54.31 93 ASN A CA 1
ATOM 725 C C . ASN A 1 93 ? -11.058 16.509 -59.229 1.00 54.31 93 ASN A C 1
ATOM 727 O O . ASN A 1 93 ? -11.865 17.418 -59.131 1.00 54.31 93 ASN A O 1
ATOM 731 N N . LEU A 1 94 ? -9.931 16.592 -59.930 1.00 58.28 94 LEU A N 1
ATOM 732 C CA . LEU A 1 94 ? -9.810 17.271 -61.222 1.00 58.28 94 LEU A CA 1
ATOM 733 C C . LEU A 1 94 ? -8.534 16.727 -61.892 1.00 58.28 94 LEU A C 1
ATOM 735 O O . LEU A 1 94 ? -7.458 16.815 -61.302 1.00 58.28 94 LEU A O 1
ATOM 739 N N . ASP A 1 95 ? -8.738 16.182 -63.095 1.00 48.62 95 ASP A N 1
ATOM 740 C CA . ASP A 1 95 ? -7.794 15.642 -64.095 1.00 48.62 95 ASP A CA 1
ATOM 741 C C . ASP A 1 95 ? -7.379 14.159 -63.994 1.00 48.62 95 ASP A C 1
ATOM 743 O O . ASP A 1 95 ? -6.575 13.771 -63.116 1.00 48.62 95 ASP A O 1
#

Organism: Megalodesulfovibrio gigas (strain ATCC 19364 / DSM 1382 / NCIMB 9332 / VKM B-1759) (NCBI:txid1121448)

Sequence (95 aa):
MNIPLLQWFATLPPEKQLLYAAGLTLPLLANFLAIWHAYKRQFNSPLEKVLWLGVGLFLPFLGGLPYWLIGAWRGRVPTAAASPPGSSPEATNLD

Mean predicted aligned error: 13.45 Å